Protein AF-A0A353LYK6-F1 (afdb_monomer_lite)

pLDDT: mean 80.83, std 13.61, range [49.09, 95.94]

Secondary structure (DSSP, 8-state):
--TT------PPPPTTSEEEE-TTS-EEEHHHH----TTHHHHHHHHHHHHHHHHHHHTTS-HHHHHHH-

Radius of gyration: 25.6 Å; chains: 1; bounding box: 46×46×59 Å

Sequence (70 aa):
MHLRTTKRIRQEVKLYDPIGADREGNEISLMDVLSSDEDEVLDAVVLSMDRSRLEGRFDCLSQREQTVLK

Foldseek 3Di:
DPPPPPPDPPPDDDQADFPAADPVGHTDGNVNVDDDPPCPVVVVVVVVVVVVVVVVVCVVDDPVRNVVVD

Structure (mmCIF, N/CA/C/O backbone):
data_AF-A0A353LYK6-F1
#
_entry.id   AF-A0A353LYK6-F1
#
loop_
_atom_site.group_PDB
_atom_site.id
_atom_site.type_symbol
_atom_site.label_atom_id
_atom_site.label_alt_id
_atom_site.label_comp_id
_atom_site.label_asym_id
_atom_site.label_entity_id
_atom_site.label_seq_id
_atom_site.pdbx_PDB_ins_code
_atom_site.Cartn_x
_atom_site.Cartn_y
_atom_site.Cartn_z
_atom_site.occupancy
_atom_site.B_iso_or_equiv
_atom_site.auth_seq_id
_atom_site.auth_comp_id
_atom_site.auth_asym_id
_atom_site.auth_atom_id
_atom_site.pdbx_PDB_model_num
ATOM 1 N N . MET A 1 1 ? 6.867 38.905 -32.526 1.00 52.47 1 MET A N 1
ATOM 2 C CA . MET A 1 1 ? 5.878 37.836 -32.256 1.00 52.47 1 MET A CA 1
ATOM 3 C C . MET A 1 1 ? 6.256 36.651 -33.128 1.00 52.47 1 MET A C 1
ATOM 5 O O . MET A 1 1 ? 6.102 36.839 -34.312 1.00 52.47 1 MET A O 1
ATOM 9 N N . HIS A 1 2 ? 6.824 35.550 -32.603 1.00 52.62 2 HIS A N 1
ATOM 10 C CA . HIS A 1 2 ? 6.933 34.212 -33.257 1.00 52.62 2 HIS A CA 1
ATOM 11 C C . HIS A 1 2 ? 7.718 33.188 -32.403 1.00 52.62 2 HIS A C 1
ATOM 13 O O . HIS A 1 2 ? 7.576 31.992 -32.603 1.00 52.62 2 HIS A O 1
ATOM 19 N N . LEU A 1 3 ? 8.484 33.629 -31.396 1.00 54.78 3 LEU A N 1
ATOM 20 C CA . LEU A 1 3 ? 9.348 32.756 -30.576 1.00 54.78 3 LEU A CA 1
ATOM 21 C C . LEU A 1 3 ? 8.729 32.254 -29.255 1.00 54.78 3 LEU A C 1
ATOM 23 O O . LEU A 1 3 ? 9.419 31.641 -28.450 1.00 54.78 3 LEU A O 1
ATOM 27 N N . ARG A 1 4 ? 7.438 32.512 -28.998 1.00 55.53 4 ARG A N 1
ATOM 28 C CA . ARG A 1 4 ? 6.736 32.046 -27.779 1.00 55.53 4 ARG A CA 1
ATOM 29 C C . ARG A 1 4 ? 5.720 30.927 -28.037 1.00 55.53 4 ARG A C 1
ATOM 31 O O . ARG A 1 4 ? 4.992 30.545 -27.126 1.00 55.53 4 ARG A O 1
ATOM 38 N N . THR A 1 5 ? 5.671 30.399 -29.259 1.00 53.00 5 THR A N 1
ATOM 39 C CA . THR A 1 5 ? 4.663 29.410 -29.678 1.00 53.00 5 THR A CA 1
ATOM 40 C C . THR A 1 5 ? 5.159 27.963 -29.639 1.00 53.00 5 THR A C 1
ATOM 42 O O . THR A 1 5 ? 4.354 27.055 -29.800 1.00 53.00 5 THR A O 1
ATOM 45 N N . THR A 1 6 ? 6.431 27.699 -29.322 1.00 51.69 6 THR A N 1
ATOM 46 C CA . THR A 1 6 ? 6.945 26.352 -28.983 1.00 51.69 6 THR A CA 1
ATOM 47 C C . THR A 1 6 ? 6.604 25.982 -27.537 1.00 51.69 6 THR A C 1
ATOM 49 O O . THR A 1 6 ? 7.421 25.564 -26.720 1.00 51.69 6 THR A O 1
ATOM 52 N N . LYS A 1 7 ? 5.330 26.177 -27.211 1.00 49.09 7 LYS A N 1
ATOM 53 C CA . LYS A 1 7 ? 4.645 25.682 -26.029 1.00 49.09 7 LYS A CA 1
ATOM 54 C C . LYS A 1 7 ? 4.783 24.158 -26.051 1.00 49.09 7 LYS A C 1
ATOM 56 O O . LYS A 1 7 ? 4.199 23.542 -26.932 1.00 49.09 7 LYS A O 1
ATOM 61 N N . ARG A 1 8 ? 5.582 23.594 -25.131 1.00 53.84 8 ARG A N 1
ATOM 62 C CA . ARG A 1 8 ? 5.562 22.184 -24.680 1.00 53.84 8 ARG A CA 1
ATOM 63 C C . ARG A 1 8 ? 4.878 21.248 -25.684 1.00 53.84 8 ARG A C 1
ATOM 65 O O . ARG A 1 8 ? 3.695 20.944 -25.528 1.00 53.84 8 ARG A O 1
ATOM 72 N N . ILE A 1 9 ? 5.602 20.809 -26.710 1.00 54.91 9 ILE A N 1
ATOM 73 C CA . ILE A 1 9 ? 5.135 19.685 -27.515 1.00 54.91 9 ILE A CA 1
ATOM 74 C C . ILE A 1 9 ? 5.157 18.490 -26.557 1.00 54.91 9 ILE A C 1
ATOM 76 O O . ILE A 1 9 ? 6.217 17.957 -26.246 1.00 54.91 9 ILE A O 1
ATOM 80 N N . ARG A 1 10 ? 3.990 18.125 -26.016 1.00 58.28 10 ARG A N 1
ATOM 81 C CA . ARG A 1 10 ? 3.722 16.752 -25.586 1.00 58.28 10 ARG A CA 1
ATOM 82 C C . ARG A 1 10 ? 3.877 15.920 -26.856 1.00 58.28 10 ARG A C 1
ATOM 84 O O . ARG A 1 10 ? 2.927 15.806 -27.621 1.00 58.28 10 ARG A O 1
ATOM 91 N N . GLN A 1 11 ? 5.095 15.484 -27.158 1.00 62.84 11 GLN A N 1
ATOM 92 C CA . GLN A 1 11 ? 5.295 14.480 -28.189 1.00 62.84 11 GLN A CA 1
ATOM 93 C C . GLN A 1 11 ? 4.703 13.198 -27.623 1.00 62.84 11 GLN A C 1
ATOM 95 O O . GLN A 1 11 ? 5.038 12.798 -26.509 1.00 62.84 11 GLN A O 1
ATOM 100 N N . GLU A 1 12 ? 3.754 12.617 -28.343 1.00 70.81 12 GLU A N 1
ATOM 101 C CA . GLU A 1 12 ? 3.317 11.257 -28.076 1.00 70.81 12 GLU A CA 1
ATOM 102 C C . GLU A 1 12 ? 4.543 10.357 -28.255 1.00 70.81 12 GLU A C 1
ATOM 104 O O . GLU A 1 12 ? 5.159 10.346 -29.321 1.00 70.81 12 GLU A O 1
ATOM 109 N N . VAL A 1 13 ? 4.947 9.674 -27.186 1.00 73.44 13 VAL A N 1
ATOM 110 C CA . VAL A 1 13 ? 6.057 8.717 -27.202 1.00 73.44 13 VAL A CA 1
ATOM 111 C C . VAL A 1 13 ? 5.443 7.326 -27.230 1.00 73.44 13 VAL A C 1
ATOM 113 O O . VAL A 1 13 ? 4.508 7.052 -26.472 1.00 73.44 13 VAL A O 1
ATOM 116 N N . LYS A 1 14 ? 5.925 6.446 -28.108 1.00 79.75 14 LYS A N 1
ATOM 117 C CA . LYS A 1 14 ? 5.463 5.057 -28.129 1.00 79.75 14 LYS A CA 1
ATOM 118 C C . LYS A 1 14 ? 6.171 4.283 -27.024 1.00 79.75 14 LYS A C 1
ATOM 120 O O . LYS A 1 14 ? 7.388 4.335 -26.908 1.00 79.75 14 LYS A O 1
ATOM 125 N N . LEU A 1 15 ? 5.402 3.528 -26.244 1.00 83.69 15 LEU A N 1
ATOM 126 C CA . LEU A 1 15 ? 5.932 2.736 -25.128 1.00 83.69 15 LEU A CA 1
ATOM 127 C C . LEU A 1 15 ? 6.911 1.642 -25.581 1.00 83.69 15 LEU A C 1
ATOM 129 O O . LEU A 1 15 ? 7.814 1.282 -24.838 1.00 83.69 15 LEU A O 1
ATOM 133 N N . TYR A 1 16 ? 6.736 1.143 -26.803 1.00 88.06 16 TYR A N 1
ATOM 134 C CA . TYR A 1 16 ? 7.545 0.067 -27.372 1.00 88.06 16 TYR A CA 1
ATOM 135 C C . TYR A 1 16 ? 8.749 0.561 -28.181 1.00 88.06 16 TYR A C 1
ATOM 137 O O . TYR A 1 16 ? 9.503 -0.266 -28.684 1.00 88.06 16 TYR A O 1
ATOM 145 N N . ASP A 1 17 ? 8.925 1.878 -28.353 1.00 87.56 17 ASP A N 1
ATOM 146 C CA . ASP A 1 17 ? 10.099 2.376 -29.071 1.00 87.56 17 ASP A CA 1
ATOM 147 C C . ASP A 1 17 ? 11.357 2.133 -28.213 1.00 87.56 17 ASP A C 1
ATOM 149 O O . ASP A 1 17 ? 11.328 2.385 -26.999 1.00 87.56 17 ASP A O 1
ATOM 153 N N . PRO A 1 18 ? 12.460 1.646 -28.816 1.00 88.38 18 PRO A N 1
ATOM 154 C CA . PRO A 1 18 ? 13.701 1.419 -28.094 1.00 88.38 18 PRO A CA 1
ATOM 155 C C . PRO A 1 18 ? 14.291 2.757 -27.637 1.00 88.38 18 PRO A C 1
ATOM 157 O O . PRO A 1 18 ? 14.412 3.709 -28.413 1.00 88.38 18 PRO A O 1
ATOM 160 N N . ILE A 1 19 ? 14.669 2.826 -26.363 1.00 90.00 19 ILE A N 1
ATOM 161 C CA . ILE A 1 19 ? 15.256 4.010 -25.720 1.00 90.00 19 ILE A CA 1
ATOM 162 C C . ILE A 1 19 ? 16.767 3.878 -25.499 1.00 90.00 19 ILE A C 1
ATOM 164 O O . ILE A 1 19 ? 17.433 4.862 -25.177 1.00 90.00 19 ILE A O 1
ATOM 168 N N . GLY A 1 20 ? 17.322 2.681 -25.679 1.00 89.44 20 GLY A N 1
ATOM 169 C CA . GLY A 1 20 ? 18.742 2.395 -25.505 1.00 89.44 20 GLY A CA 1
ATOM 170 C C . GLY A 1 20 ? 19.032 0.902 -25.597 1.00 89.44 20 GLY A C 1
ATOM 171 O O . GLY A 1 20 ? 18.162 0.126 -25.982 1.00 89.44 20 GLY A O 1
ATOM 172 N N . ALA A 1 21 ? 20.251 0.511 -25.233 1.00 89.44 21 ALA A N 1
ATOM 173 C CA . ALA A 1 21 ? 20.650 -0.886 -25.124 1.00 89.44 21 ALA A CA 1
ATOM 174 C C . ALA A 1 21 ? 21.283 -1.162 -23.753 1.00 89.44 21 ALA A C 1
ATOM 176 O O . ALA A 1 21 ? 21.894 -0.268 -23.157 1.00 89.44 21 ALA A O 1
ATOM 177 N N . ASP A 1 22 ? 21.125 -2.383 -23.250 1.00 88.50 22 ASP A N 1
ATOM 178 C CA . ASP A 1 22 ? 21.786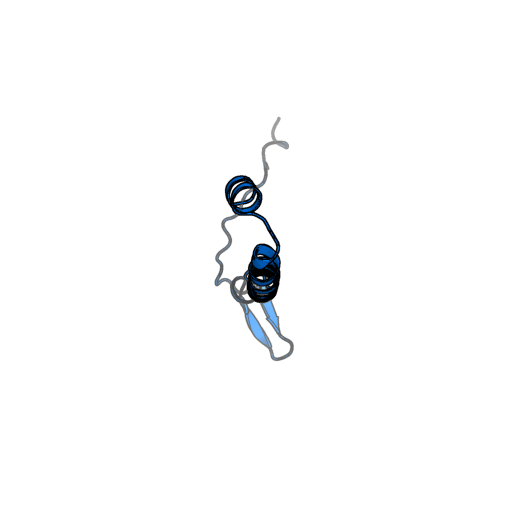 -2.841 -22.028 1.00 88.50 22 ASP A CA 1
ATOM 179 C C . ASP A 1 22 ? 23.294 -3.099 -22.253 1.00 88.50 22 ASP A C 1
ATOM 181 O O . ASP A 1 22 ? 23.865 -2.818 -23.309 1.00 88.50 22 ASP A O 1
ATOM 185 N N . ARG A 1 23 ? 23.980 -3.631 -21.233 1.00 88.69 23 ARG A N 1
ATOM 186 C CA . ARG A 1 23 ? 25.418 -3.951 -21.321 1.00 88.69 23 ARG A CA 1
ATOM 187 C C . ARG A 1 23 ? 25.732 -5.120 -22.263 1.00 88.69 23 ARG A C 1
ATOM 189 O O . ARG A 1 23 ? 26.896 -5.301 -22.611 1.00 88.69 23 ARG A O 1
ATOM 196 N N . GLU A 1 24 ? 24.728 -5.900 -22.641 1.00 90.31 24 GLU A N 1
ATOM 197 C CA . GLU A 1 24 ? 24.827 -7.070 -23.515 1.00 90.31 24 GLU A CA 1
ATOM 198 C C . GLU A 1 24 ? 24.411 -6.738 -24.961 1.00 90.31 24 GLU A C 1
ATOM 200 O O . GLU A 1 24 ? 24.620 -7.546 -25.864 1.00 90.31 24 GLU A O 1
ATOM 205 N N . GLY A 1 25 ? 23.910 -5.521 -25.201 1.00 87.38 25 GLY A N 1
ATOM 206 C CA . GLY A 1 25 ? 23.491 -5.028 -26.510 1.00 87.38 25 GLY A CA 1
ATOM 207 C C . GLY A 1 25 ? 22.023 -5.298 -26.839 1.00 87.38 25 GLY A C 1
ATOM 208 O O . GLY A 1 25 ? 21.621 -5.058 -27.977 1.00 87.38 25 GLY A O 1
ATOM 209 N N . ASN A 1 26 ? 21.222 -5.768 -25.881 1.00 89.75 26 ASN A N 1
ATOM 210 C CA . ASN A 1 26 ? 19.784 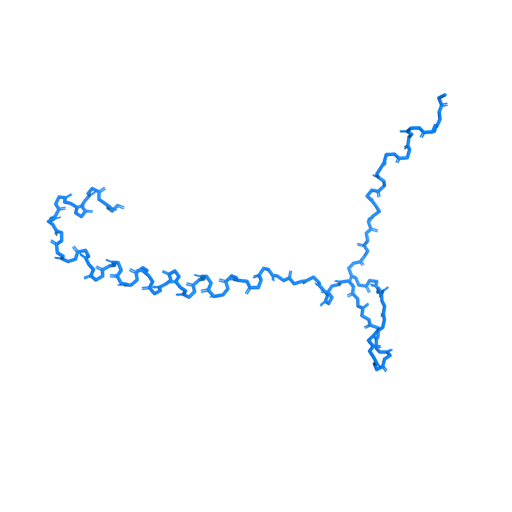-5.935 -26.075 1.00 89.75 26 ASN A CA 1
ATOM 211 C C . ASN A 1 26 ? 19.094 -4.574 -26.017 1.00 89.75 26 ASN A C 1
ATOM 213 O O . ASN A 1 26 ? 19.402 -3.754 -25.152 1.00 89.75 26 ASN A O 1
ATOM 217 N N . GLU A 1 27 ? 18.147 -4.343 -26.922 1.00 92.00 27 GLU A N 1
ATOM 218 C CA . GLU A 1 27 ? 17.346 -3.121 -26.929 1.00 92.00 27 GLU A CA 1
ATOM 219 C C . GLU A 1 27 ? 16.441 -3.062 -25.690 1.00 92.00 27 GLU A C 1
ATOM 221 O O . GLU A 1 27 ? 15.767 -4.033 -25.352 1.00 92.00 27 GLU A O 1
ATOM 226 N N . ILE A 1 28 ? 16.414 -1.906 -25.028 1.00 89.19 28 ILE A N 1
ATOM 227 C CA . ILE A 1 28 ? 15.516 -1.598 -23.912 1.00 89.19 28 ILE A CA 1
ATOM 228 C C . ILE A 1 28 ? 14.426 -0.675 -24.448 1.00 89.19 28 ILE A C 1
ATOM 230 O O . ILE A 1 28 ? 14.738 0.366 -25.036 1.00 89.19 28 ILE A O 1
ATOM 234 N N . SER A 1 29 ? 13.160 -1.020 -24.231 1.00 90.00 29 SER A N 1
ATOM 235 C CA . SER A 1 29 ? 12.016 -0.168 -24.562 1.00 90.00 29 SER A CA 1
ATOM 236 C C . SER A 1 29 ? 11.596 0.700 -23.375 1.00 90.00 29 SER A C 1
ATOM 238 O O . SER A 1 29 ? 11.931 0.426 -22.222 1.00 90.00 29 SER A O 1
ATOM 240 N N . LEU A 1 30 ? 10.841 1.773 -23.636 1.00 85.19 30 LEU A N 1
ATOM 241 C CA . LEU A 1 30 ? 10.329 2.635 -22.565 1.00 85.19 30 LEU A CA 1
ATOM 242 C C . LEU A 1 30 ? 9.427 1.859 -21.587 1.00 85.19 30 LEU A C 1
ATOM 244 O O . LEU A 1 30 ? 9.458 2.129 -20.390 1.00 85.19 30 LEU A O 1
ATOM 248 N N . MET A 1 31 ? 8.657 0.886 -22.083 1.00 86.12 31 MET A N 1
ATOM 249 C CA . MET A 1 31 ? 7.792 0.022 -21.275 1.00 86.12 31 MET A CA 1
ATOM 250 C C . MET A 1 31 ? 8.572 -0.779 -20.224 1.00 86.12 31 MET A C 1
ATOM 252 O O . MET A 1 31 ? 8.056 -0.966 -19.128 1.00 86.12 31 MET A O 1
ATOM 256 N N . ASP A 1 32 ? 9.809 -1.181 -20.517 1.00 83.56 32 ASP A N 1
ATOM 257 C CA . ASP A 1 32 ? 10.626 -1.994 -19.604 1.00 83.56 32 ASP A CA 1
ATOM 258 C C . ASP A 1 32 ? 11.098 -1.212 -18.366 1.00 83.56 32 ASP A C 1
ATOM 260 O O . ASP A 1 32 ? 11.465 -1.803 -17.354 1.00 83.56 32 ASP A O 1
ATOM 264 N N . VAL A 1 33 ? 11.096 0.124 -18.439 1.00 82.81 33 VAL A N 1
ATOM 265 C CA . VAL A 1 33 ? 11.551 1.024 -17.362 1.00 82.81 33 VAL A CA 1
ATOM 266 C C . VAL A 1 33 ? 10.382 1.623 -16.579 1.00 82.81 33 VAL A C 1
ATOM 268 O O . VAL A 1 33 ? 10.563 2.128 -15.472 1.00 82.81 33 VAL A O 1
ATOM 271 N N . LEU A 1 34 ? 9.174 1.587 -17.140 1.00 82.75 34 LEU A N 1
ATOM 272 C CA . LEU A 1 34 ? 7.976 2.039 -16.448 1.00 82.75 34 LEU A CA 1
ATOM 273 C C . LEU A 1 34 ? 7.582 0.994 -15.402 1.00 82.75 34 LEU A C 1
ATOM 275 O O . LEU A 1 34 ? 6.864 0.040 -15.694 1.00 82.75 34 LEU A O 1
ATOM 279 N N . SER A 1 35 ? 8.057 1.180 -14.175 1.00 67.00 35 SER A N 1
ATOM 280 C CA . SER A 1 35 ? 7.605 0.399 -13.032 1.00 67.00 35 SER A CA 1
ATOM 281 C C . SER A 1 35 ? 6.166 0.772 -12.654 1.00 67.00 35 SER A C 1
ATOM 283 O O . SER A 1 35 ? 5.710 1.904 -12.834 1.00 67.00 35 SER A O 1
ATOM 285 N N . SER A 1 36 ? 5.427 -0.216 -12.152 1.00 69.69 36 SER A N 1
ATOM 286 C CA . SER A 1 36 ? 4.253 0.051 -11.310 1.00 69.69 36 SER A CA 1
ATOM 287 C C . SER A 1 36 ? 4.760 0.482 -9.932 1.00 69.69 36 SER A C 1
ATOM 289 O O . SER A 1 36 ? 5.874 0.095 -9.588 1.00 69.69 36 SER A O 1
ATOM 291 N N . ASP A 1 37 ? 3.999 1.275 -9.172 1.00 68.44 37 ASP A N 1
ATOM 292 C CA . ASP A 1 37 ? 4.419 1.740 -7.840 1.00 68.44 37 ASP A CA 1
ATOM 293 C C . ASP A 1 37 ? 4.870 0.541 -6.979 1.00 68.44 37 ASP A C 1
ATOM 295 O O . ASP A 1 37 ? 4.060 -0.271 -6.531 1.00 68.44 37 ASP A O 1
ATOM 299 N N . GLU A 1 38 ? 6.190 0.392 -6.811 1.00 62.66 38 GLU A N 1
ATOM 300 C CA . GLU A 1 38 ? 6.836 -0.817 -6.269 1.00 62.66 38 GLU A CA 1
ATOM 301 C C . GLU A 1 38 ? 6.452 -1.088 -4.804 1.00 62.66 38 GLU A C 1
ATOM 303 O O . GLU A 1 38 ? 6.581 -2.214 -4.318 1.00 62.66 38 GLU A O 1
ATOM 308 N N . ASP A 1 39 ? 5.910 -0.079 -4.123 1.00 63.94 39 ASP A N 1
ATOM 309 C CA . ASP A 1 39 ? 5.545 -0.130 -2.711 1.00 63.94 39 ASP A CA 1
ATOM 310 C C . ASP A 1 39 ? 4.138 -0.704 -2.454 1.00 63.94 39 ASP A C 1
ATOM 312 O O . ASP A 1 39 ? 3.813 -1.032 -1.313 1.00 63.94 39 ASP A O 1
ATOM 316 N N . GLU A 1 40 ? 3.311 -0.926 -3.486 1.00 76.94 40 GLU A N 1
ATOM 317 C CA . GLU A 1 40 ? 1.902 -1.319 -3.300 1.00 76.94 40 GLU A CA 1
ATOM 318 C C . GLU A 1 40 ? 1.749 -2.666 -2.570 1.00 76.94 40 GLU A C 1
ATOM 320 O O . GLU A 1 40 ? 0.877 -2.831 -1.713 1.00 76.94 40 GLU A O 1
ATOM 325 N N . VAL A 1 41 ? 2.624 -3.637 -2.853 1.00 86.00 41 VAL A N 1
ATOM 326 C CA . VAL A 1 41 ? 2.562 -4.961 -2.212 1.00 86.00 41 VAL A CA 1
ATOM 327 C C . VAL A 1 41 ? 3.006 -4.891 -0.754 1.00 86.00 41 VAL A C 1
ATOM 329 O O . VAL A 1 41 ? 2.369 -5.497 0.111 1.00 86.00 41 VAL A O 1
ATOM 332 N N . LEU A 1 42 ? 4.090 -4.165 -0.464 1.00 88.19 42 LEU A N 1
ATOM 333 C CA . LEU A 1 42 ? 4.594 -4.027 0.900 1.00 88.19 42 LEU A CA 1
ATOM 334 C C . LEU A 1 42 ? 3.580 -3.273 1.763 1.00 88.19 42 LEU A C 1
ATOM 336 O O . LEU A 1 42 ? 3.229 -3.751 2.844 1.00 88.19 42 LEU A O 1
ATOM 340 N N . ASP A 1 43 ? 3.058 -2.161 1.253 1.00 89.81 43 ASP A N 1
ATOM 341 C CA . ASP A 1 43 ? 2.046 -1.354 1.925 1.00 89.81 43 ASP A CA 1
ATOM 342 C C . ASP A 1 43 ? 0.770 -2.157 2.178 1.00 89.81 43 ASP A C 1
ATOM 344 O O . ASP A 1 43 ? 0.239 -2.141 3.291 1.00 89.81 43 ASP A O 1
ATOM 348 N N . ALA A 1 44 ? 0.306 -2.937 1.196 1.00 90.62 44 ALA A N 1
ATOM 349 C CA . ALA A 1 44 ? -0.858 -3.802 1.364 1.00 90.62 44 ALA A CA 1
ATOM 350 C C . ALA A 1 44 ? -0.648 -4.850 2.468 1.00 90.62 44 ALA A C 1
ATOM 352 O O . ALA A 1 44 ? -1.541 -5.085 3.292 1.00 90.62 44 ALA A O 1
ATOM 353 N N . VAL A 1 45 ? 0.536 -5.468 2.525 1.00 93.75 45 VAL A N 1
ATOM 354 C CA . VAL A 1 45 ? 0.871 -6.450 3.564 1.00 93.75 45 VAL A CA 1
ATOM 355 C C . VAL A 1 45 ? 0.930 -5.784 4.936 1.00 93.75 45 VAL A C 1
ATOM 357 O O . VAL A 1 45 ? 0.294 -6.279 5.870 1.00 93.75 45 VAL A O 1
ATOM 360 N N . VAL A 1 46 ? 1.620 -4.652 5.070 1.00 94.75 46 VAL A N 1
ATOM 361 C CA . VAL A 1 46 ? 1.711 -3.904 6.335 1.00 94.75 46 VAL A CA 1
ATOM 362 C C . VAL A 1 46 ? 0.321 -3.488 6.816 1.00 94.75 46 VAL A C 1
ATOM 364 O O . VAL A 1 46 ? -0.037 -3.765 7.963 1.00 94.75 46 VAL A O 1
ATOM 367 N N . LEU A 1 47 ? -0.510 -2.941 5.926 1.00 94.56 47 LEU A N 1
ATOM 368 C CA . LEU A 1 47 ? -1.889 -2.559 6.227 1.00 94.56 47 LEU A CA 1
ATOM 369 C C . LEU A 1 47 ? -2.712 -3.754 6.733 1.00 94.56 47 LEU A C 1
ATOM 371 O O . LEU A 1 47 ? -3.463 -3.631 7.703 1.00 94.56 47 LEU A O 1
ATOM 375 N N . SER A 1 48 ? -2.562 -4.926 6.108 1.00 94.50 48 SER A N 1
ATOM 376 C CA . SER A 1 48 ? -3.273 -6.145 6.518 1.00 94.50 48 SER A CA 1
ATOM 377 C C . SER A 1 48 ? -2.875 -6.616 7.925 1.00 94.50 48 SER A C 1
ATOM 379 O O . SER A 1 48 ? -3.727 -7.032 8.722 1.00 94.50 48 SER A O 1
ATOM 381 N N . MET A 1 49 ? -1.588 -6.496 8.264 1.00 95.94 49 MET A N 1
ATOM 382 C CA . MET A 1 49 ? -1.061 -6.850 9.579 1.00 95.94 49 MET A CA 1
ATOM 383 C C . MET A 1 49 ? -1.528 -5.867 10.649 1.00 95.94 49 MET A C 1
ATOM 385 O O . MET A 1 49 ? -1.965 -6.289 11.724 1.00 95.94 49 MET A O 1
ATOM 389 N N . ASP A 1 50 ? -1.466 -4.569 10.359 1.00 95.31 50 ASP A N 1
ATOM 390 C CA . ASP A 1 50 ? -1.896 -3.527 11.285 1.00 95.31 50 ASP A CA 1
ATOM 391 C C . ASP A 1 50 ? -3.394 -3.609 11.551 1.00 95.31 50 ASP A C 1
ATOM 393 O O . AS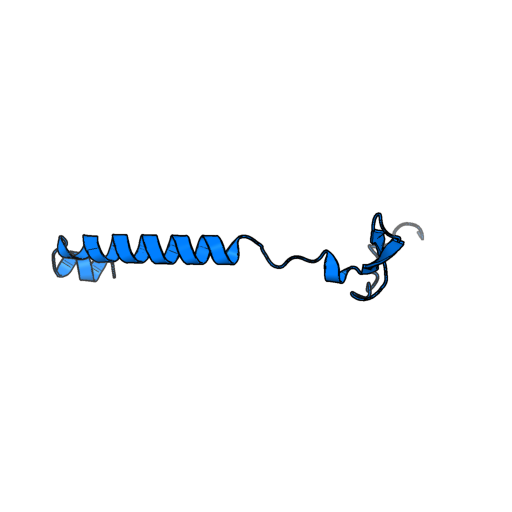P A 1 50 ? -3.805 -3.558 12.711 1.00 95.31 50 ASP A O 1
ATOM 397 N N . ARG A 1 51 ? -4.206 -3.865 10.520 1.00 92.56 51 ARG A N 1
ATOM 398 C CA . ARG A 1 51 ? -5.639 -4.126 10.683 1.00 92.56 51 ARG A CA 1
ATOM 399 C C . ARG A 1 51 ? -5.901 -5.307 11.615 1.00 92.56 51 ARG A C 1
ATOM 401 O O . ARG A 1 51 ? -6.684 -5.169 12.549 1.00 92.56 51 ARG A O 1
ATOM 408 N N . SER A 1 52 ? -5.214 -6.430 11.411 1.00 92.38 52 SER A N 1
ATOM 409 C 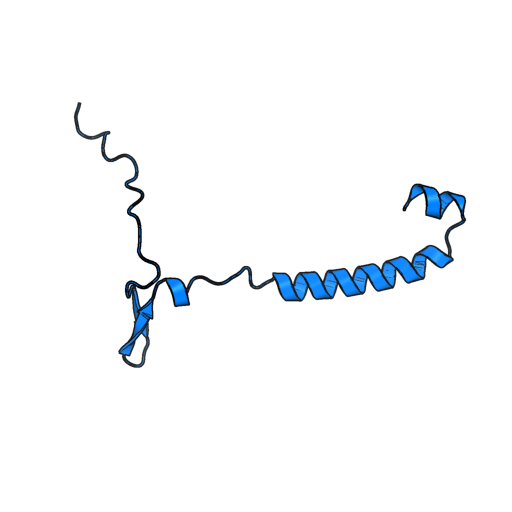CA . SER A 1 52 ? -5.388 -7.628 12.248 1.00 92.38 52 SER A CA 1
ATOM 410 C C . SER A 1 52 ? -5.024 -7.364 13.715 1.00 92.38 52 SER A C 1
ATOM 412 O O . SER A 1 52 ? -5.713 -7.800 14.636 1.00 92.38 52 SER A O 1
ATOM 414 N N . ARG A 1 53 ? -3.947 -6.606 13.955 1.00 92.81 53 ARG A N 1
ATOM 415 C CA . ARG A 1 53 ? -3.53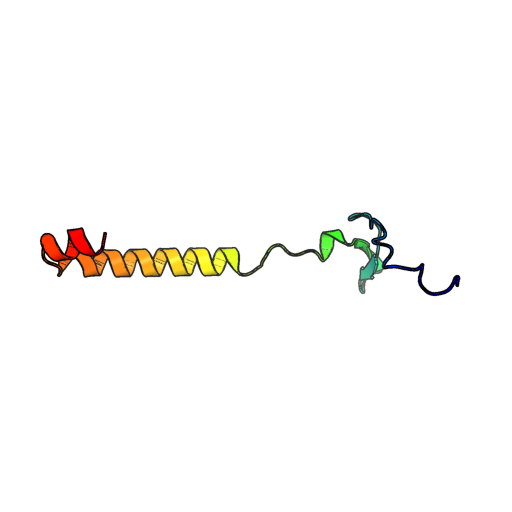4 -6.194 15.308 1.00 92.81 53 ARG A CA 1
ATOM 416 C C . ARG A 1 53 ? -4.526 -5.236 15.951 1.00 92.81 53 ARG A C 1
ATOM 418 O O . ARG A 1 53 ? -4.727 -5.293 17.163 1.00 92.81 53 ARG A O 1
ATOM 425 N N . LEU A 1 54 ? -5.091 -4.334 15.157 1.00 90.50 54 LEU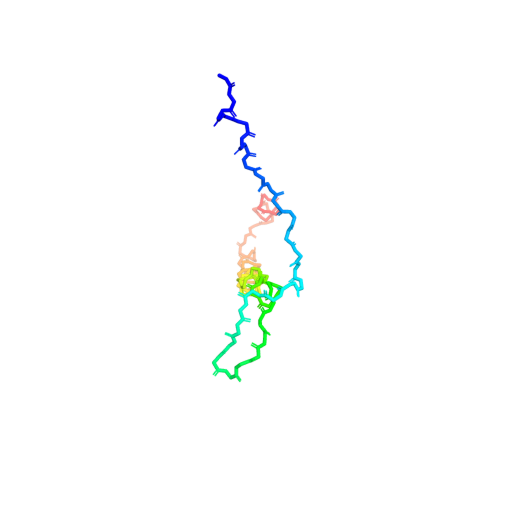 A N 1
ATOM 426 C CA . LEU A 1 54 ? -6.059 -3.350 15.610 1.00 90.50 54 LEU A CA 1
ATOM 427 C C . LEU A 1 54 ? -7.369 -4.042 15.995 1.00 90.50 54 LEU A C 1
ATOM 429 O O . LEU A 1 54 ? -7.838 -3.816 17.102 1.00 90.50 54 LEU A O 1
ATOM 433 N N . GLU A 1 55 ? -7.879 -4.965 15.175 1.00 86.81 55 GLU A N 1
ATOM 434 C CA . GLU A 1 55 ? -9.070 -5.775 15.484 1.00 86.81 55 GLU A CA 1
ATOM 435 C C . GLU A 1 55 ? -8.917 -6.537 16.813 1.00 86.81 55 GLU A C 1
ATOM 437 O O . GLU A 1 55 ? -9.800 -6.451 17.663 1.00 86.81 55 GLU A O 1
ATOM 442 N N . GLY A 1 56 ? -7.758 -7.153 17.079 1.00 86.88 56 GLY A N 1
ATOM 443 C CA . GLY A 1 56 ? -7.490 -7.821 18.364 1.00 86.88 56 GLY A CA 1
ATOM 444 C C . GLY A 1 56 ? -7.433 -6.892 19.589 1.00 86.88 56 GLY A C 1
ATOM 445 O O . GLY A 1 56 ? -7.436 -7.362 20.724 1.00 86.88 56 GLY A O 1
ATOM 446 N N . ARG A 1 57 ? -7.375 -5.569 19.395 1.00 86.94 57 ARG A N 1
ATOM 447 C CA . ARG A 1 57 ? -7.479 -4.579 20.481 1.00 86.94 57 ARG A CA 1
ATOM 448 C C . ARG A 1 57 ? -8.901 -4.070 20.682 1.00 86.94 57 ARG A C 1
ATOM 450 O O . ARG A 1 57 ? -9.168 -3.498 21.731 1.00 86.94 57 ARG A O 1
ATOM 457 N N . PHE A 1 58 ? -9.817 -4.267 19.733 1.00 85.50 58 PHE A N 1
ATOM 458 C CA . PHE A 1 58 ? -11.202 -3.812 19.897 1.00 85.50 58 PHE A CA 1
ATOM 459 C C . PHE A 1 58 ? -11.947 -4.604 20.976 1.00 85.50 58 PHE A C 1
ATOM 461 O O . PHE A 1 58 ? -12.886 -4.075 21.569 1.00 85.50 58 PHE A O 1
ATOM 468 N N . ASP A 1 59 ? -11.481 -5.809 21.307 1.00 82.69 59 ASP A N 1
ATOM 469 C CA . ASP A 1 59 ? -12.045 -6.653 22.364 1.00 82.69 59 ASP A CA 1
ATOM 470 C C . ASP A 1 59 ? -12.018 -6.002 23.759 1.00 82.69 59 ASP A C 1
ATOM 472 O O . ASP A 1 59 ? -12.824 -6.361 24.615 1.00 82.69 59 ASP A O 1
ATOM 476 N N . CYS A 1 60 ? -11.128 -5.031 24.010 1.00 88.12 60 CYS A N 1
ATOM 477 C CA . CYS A 1 60 ? -11.085 -4.319 25.292 1.00 88.12 60 CYS A CA 1
ATOM 478 C C . CYS A 1 60 ? -12.038 -3.115 25.373 1.00 88.12 60 CYS A C 1
ATOM 480 O O . CYS A 1 60 ? -12.203 -2.540 26.449 1.00 88.12 60 CYS A O 1
ATOM 482 N N . LEU A 1 61 ? -12.654 -2.726 24.255 1.00 89.12 61 LEU A N 1
ATOM 483 C CA . LEU A 1 61 ? -13.555 -1.581 24.179 1.00 89.12 61 LEU A CA 1
ATOM 484 C C . LEU A 1 61 ? -14.976 -1.976 24.584 1.00 89.12 61 LEU A C 1
ATOM 486 O O . LEU A 1 61 ? -15.467 -3.056 24.253 1.00 89.12 61 LEU A O 1
ATOM 490 N N . SER A 1 62 ? -15.683 -1.064 25.246 1.00 89.06 62 SER A N 1
ATOM 491 C CA . SER A 1 62 ? -17.111 -1.231 25.511 1.00 89.06 62 SER A CA 1
ATOM 492 C C . SER A 1 62 ? -17.927 -1.180 24.217 1.00 89.06 62 SER A C 1
ATOM 494 O O . SER A 1 62 ? -17.536 -0.571 23.222 1.00 89.06 62 SER A O 1
ATOM 496 N N . GLN A 1 63 ? -19.132 -1.749 24.245 1.00 88.44 63 GLN A N 1
ATOM 497 C CA . GLN A 1 63 ? -20.034 -1.784 23.089 1.00 88.44 63 GLN A CA 1
ATOM 498 C C . GLN A 1 63 ? -20.318 -0.384 22.510 1.00 88.44 63 GLN A C 1
ATOM 500 O O . GLN A 1 63 ? -20.436 -0.212 21.296 1.00 88.44 63 GLN A O 1
ATOM 505 N N . ARG A 1 64 ? -20.362 0.640 23.375 1.00 90.75 64 ARG A N 1
ATOM 506 C CA . ARG A 1 64 ? -20.510 2.041 22.967 1.00 90.75 64 ARG A CA 1
ATOM 507 C C . ARG A 1 64 ? -19.255 2.570 22.276 1.00 90.75 64 ARG A C 1
ATOM 509 O O . ARG A 1 64 ? -19.377 3.210 21.242 1.00 90.75 64 ARG A O 1
ATOM 516 N N . GLU A 1 65 ? -18.070 2.305 22.818 1.00 89.94 65 GLU A N 1
ATOM 517 C CA . GLU A 1 65 ? -16.797 2.748 22.228 1.00 89.94 65 GLU A CA 1
ATOM 518 C C . GLU A 1 65 ? -16.538 2.078 20.880 1.00 89.94 65 GLU A C 1
ATOM 520 O O . GLU A 1 65 ? -16.169 2.759 19.928 1.00 89.94 65 GLU A O 1
ATOM 525 N N . GLN A 1 66 ? -16.834 0.781 20.761 1.00 85.88 66 GLN A N 1
ATOM 526 C CA . GLN A 1 66 ? -16.788 0.082 19.478 1.00 85.88 66 GLN A CA 1
ATOM 527 C C . GLN A 1 66 ? -17.752 0.704 18.462 1.00 85.88 66 GLN A C 1
ATOM 529 O O . GLN A 1 66 ? -17.377 0.881 17.315 1.00 85.88 66 GLN A O 1
ATOM 534 N N . THR A 1 67 ? -18.969 1.083 18.868 1.00 87.44 67 THR A N 1
ATOM 535 C CA . THR A 1 67 ? -19.947 1.724 17.964 1.00 87.44 67 THR A CA 1
ATOM 536 C C . THR A 1 67 ? -19.501 3.114 17.498 1.00 87.44 67 THR A C 1
ATOM 538 O O . THR A 1 67 ? -19.871 3.536 16.412 1.00 87.44 67 THR A O 1
ATOM 541 N N . VAL A 1 68 ? -18.727 3.838 18.311 1.00 91.75 68 VAL A N 1
ATOM 542 C CA . VAL A 1 68 ? -18.217 5.180 17.974 1.00 91.75 68 VAL A CA 1
ATOM 543 C C . VAL A 1 68 ? -16.987 5.116 17.060 1.00 91.75 68 VAL A C 1
ATOM 545 O O . VAL A 1 68 ? -16.780 6.030 16.268 1.00 91.75 68 VAL A O 1
ATOM 548 N N . LEU A 1 69 ? -16.159 4.075 17.193 1.00 84.69 69 LEU A N 1
ATOM 549 C CA . LEU A 1 69 ? -14.904 3.911 16.446 1.00 84.69 69 LEU A CA 1
ATOM 550 C C . LEU A 1 69 ? -15.041 3.101 15.150 1.00 84.69 69 LEU A C 1
ATOM 552 O O . LEU A 1 69 ? -14.117 3.114 14.338 1.00 84.69 69 LEU A O 1
ATOM 556 N N . LYS A 1 70 ? -16.140 2.363 14.996 1.00 68.12 70 LYS A N 1
ATOM 557 C CA . LYS A 1 70 ? -16.460 1.571 13.805 1.00 68.12 70 LYS A CA 1
ATOM 558 C C . LYS A 1 70 ? -17.059 2.443 12.709 1.00 68.12 70 LYS A C 1
ATOM 560 O O . LYS A 1 70 ? -16.740 2.164 11.535 1.00 68.12 70 LYS A O 1
#